Protein AF-A0A2V6AWA1-F1 (afdb_monomer)

Mean predicted aligned error: 10.47 Å

Nearest PDB structures (foldseek):
  5u2k-assembly1_A  TM=9.247E-01  e=4.389E-05  Staphylococcus aureus subsp. aureus COL
  6wye-assembly2_F-5  TM=9.397E-01  e=1.089E-04  Neisseria gonorrhoeae
  6wye-assembly1_E-4  TM=9.399E-01  e=1.474E-04  Neisseria gonorrhoeae
  6wye-assembly2_B-5  TM=9.244E-01  e=1.566E-04  Neisseria gonorrhoeae
  4hzd-assembly1_A  TM=8.723E-01  e=1.089E-04  Brucella abortus S19

pLDDT: mean 82.29, std 18.3, range [38.91, 98.12]

Structure (mmCIF, N/CA/C/O backbone):
data_AF-A0A2V6AWA1-F1
#
_entry.id   AF-A0A2V6AWA1-F1
#
loop_
_atom_site.group_PDB
_atom_site.id
_atom_site.type_symbol
_atom_site.label_atom_id
_atom_site.label_alt_id
_atom_site.label_comp_id
_atom_site.label_asym_id
_atom_site.label_entity_id
_atom_site.label_seq_id
_atom_site.pdbx_PDB_ins_code
_atom_site.Cartn_x
_atom_site.Cartn_y
_atom_site.Cartn_z
_atom_site.occupancy
_atom_site.B_iso_or_equiv
_atom_site.auth_seq_id
_atom_site.auth_comp_id
_atom_site.auth_asym_id
_atom_site.auth_atom_id
_atom_site.pdbx_PDB_model_num
ATOM 1 N N . MET A 1 1 ? 4.975 -11.452 4.260 1.00 38.91 1 MET A N 1
ATOM 2 C CA . MET A 1 1 ? 4.604 -11.937 5.601 1.00 38.91 1 MET A CA 1
ATOM 3 C C . MET A 1 1 ? 3.849 -10.815 6.294 1.00 38.91 1 MET A C 1
ATOM 5 O O . MET A 1 1 ? 4.472 -9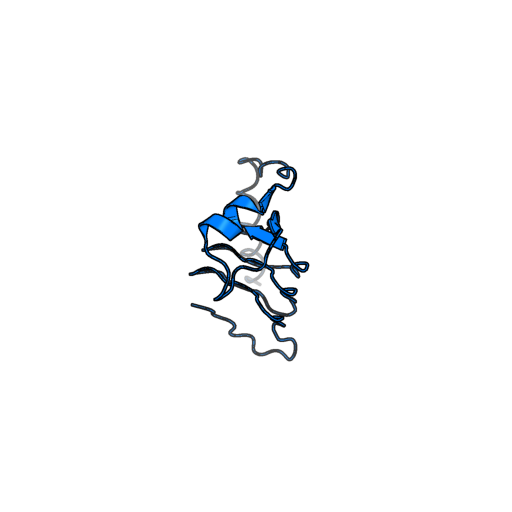.826 6.646 1.00 38.91 1 MET A O 1
ATOM 9 N N . LEU A 1 2 ? 2.524 -10.934 6.400 1.00 53.78 2 LEU A N 1
ATOM 10 C CA . LEU A 1 2 ? 1.673 -10.015 7.156 1.00 53.78 2 LEU A CA 1
ATOM 11 C C . LEU A 1 2 ? 1.660 -10.505 8.612 1.00 53.78 2 LEU A C 1
ATOM 13 O O . LEU A 1 2 ? 0.971 -11.474 8.915 1.00 53.78 2 LEU A O 1
ATOM 17 N N . ILE A 1 3 ? 2.449 -9.898 9.504 1.00 53.41 3 ILE A N 1
ATOM 18 C CA . ILE A 1 3 ? 2.279 -10.113 10.951 1.00 53.41 3 ILE A CA 1
ATOM 19 C C . ILE A 1 3 ? 1.311 -9.043 11.451 1.00 53.41 3 ILE A C 1
ATOM 21 O O . ILE A 1 3 ? 1.716 -7.994 11.937 1.00 53.41 3 ILE A O 1
ATOM 25 N N . ALA A 1 4 ? 0.019 -9.318 11.303 1.00 54.41 4 ALA A N 1
ATOM 26 C CA . ALA A 1 4 ? -1.042 -8.614 12.010 1.00 54.41 4 ALA A CA 1
ATOM 27 C C . ALA A 1 4 ? -1.422 -9.440 13.245 1.00 54.41 4 ALA A C 1
ATOM 29 O O . ALA A 1 4 ? -2.511 -10.001 13.321 1.00 54.41 4 ALA A O 1
ATOM 30 N N . HIS A 1 5 ? -0.509 -9.578 14.211 1.00 57.84 5 HIS A N 1
ATOM 31 C CA . HIS A 1 5 ? -0.903 -10.101 15.518 1.00 57.84 5 HIS A CA 1
ATOM 32 C C . HIS A 1 5 ? -1.407 -8.934 16.368 1.00 57.84 5 HIS A C 1
ATOM 34 O O . HIS A 1 5 ? -0.694 -8.388 17.204 1.00 57.84 5 HIS A O 1
ATOM 40 N N . PHE A 1 6 ? -2.649 -8.527 16.113 1.00 59.00 6 PHE A N 1
ATOM 41 C CA . PHE A 1 6 ? -3.371 -7.603 16.975 1.00 59.00 6 PHE A CA 1
ATOM 42 C C . PHE A 1 6 ? -4.398 -8.389 17.784 1.00 59.00 6 PHE A C 1
ATOM 44 O O . PHE A 1 6 ? -5.239 -9.084 17.225 1.00 59.00 6 PHE A O 1
ATOM 51 N N . ARG A 1 7 ? -4.298 -8.319 19.114 1.00 59.94 7 ARG A N 1
ATOM 52 C CA . ARG A 1 7 ? -5.247 -8.939 20.057 1.00 59.94 7 ARG A CA 1
ATOM 53 C C . ARG A 1 7 ? -6.268 -7.920 20.595 1.00 59.94 7 ARG A C 1
ATOM 55 O O . ARG A 1 7 ? -6.753 -8.088 21.708 1.00 59.94 7 ARG A O 1
ATOM 62 N N . GLY A 1 8 ? -6.557 -6.859 19.837 1.00 67.19 8 GLY A N 1
ATOM 63 C CA . GLY A 1 8 ? -7.582 -5.853 20.147 1.00 67.19 8 GLY A CA 1
ATOM 64 C C . GLY A 1 8 ? -8.748 -5.878 19.143 1.00 67.19 8 GLY A C 1
ATOM 65 O O . GLY A 1 8 ? -8.649 -6.561 18.125 1.00 67.19 8 GLY A O 1
ATOM 66 N N . PRO A 1 9 ? -9.854 -5.156 19.411 1.00 64.75 9 PRO A N 1
ATOM 67 C CA . PRO A 1 9 ? -11.060 -5.187 18.573 1.00 64.75 9 PRO A CA 1
ATOM 68 C C . PRO A 1 9 ? -10.890 -4.497 17.209 1.00 64.75 9 PRO A C 1
ATOM 70 O O . PRO A 1 9 ? -11.656 -4.753 16.285 1.00 64.75 9 PRO A O 1
ATOM 73 N N . GLU A 1 10 ? -9.897 -3.619 17.074 1.00 74.38 10 GLU A N 1
ATOM 74 C CA . GLU A 1 10 ? -9.695 -2.783 15.888 1.00 74.38 10 GLU A CA 1
ATOM 75 C C . GLU A 1 10 ? -8.769 -3.460 14.867 1.00 74.38 10 GLU A C 1
ATOM 77 O O . GLU A 1 10 ? -7.547 -3.469 15.000 1.00 74.38 10 GLU A O 1
ATOM 82 N N . GLY A 1 11 ? -9.368 -4.073 13.847 1.00 84.00 11 GLY A N 1
ATOM 83 C CA . GLY A 1 11 ? 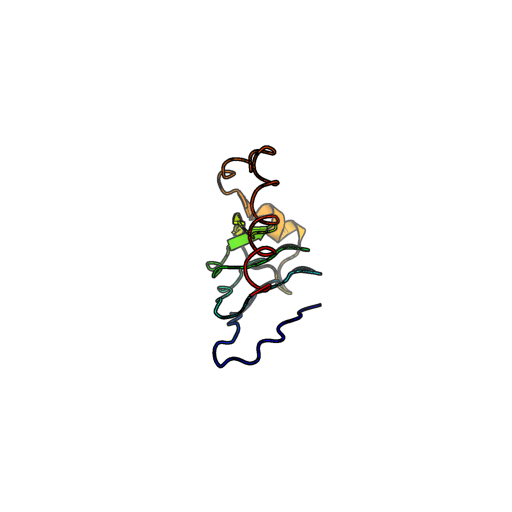-8.646 -4.759 12.778 1.00 84.00 11 GLY A CA 1
ATOM 84 C C . GLY A 1 11 ? -7.983 -3.825 11.759 1.00 84.00 11 GLY A C 1
ATOM 85 O O . GLY A 1 11 ? -7.779 -2.632 11.983 1.00 84.00 11 GLY A O 1
ATOM 86 N N . ILE A 1 12 ? -7.645 -4.405 10.610 1.00 89.38 12 ILE A N 1
ATOM 87 C CA . ILE A 1 12 ? -7.171 -3.692 9.422 1.00 89.38 12 ILE A CA 1
ATOM 88 C C . ILE A 1 12 ? -8.245 -3.860 8.352 1.00 89.38 12 ILE A C 1
ATOM 90 O O . ILE A 1 12 ? -8.672 -4.986 8.092 1.00 89.38 12 ILE A O 1
ATOM 94 N N . THR A 1 13 ? -8.647 -2.766 7.711 1.00 92.50 13 THR A N 1
ATOM 95 C CA . THR A 1 13 ? -9.558 -2.816 6.562 1.00 92.50 13 THR A CA 1
ATOM 96 C C . THR A 1 13 ? -8.739 -2.741 5.282 1.00 92.50 13 THR A C 1
ATOM 98 O O . THR A 1 13 ? -8.000 -1.781 5.071 1.00 92.50 13 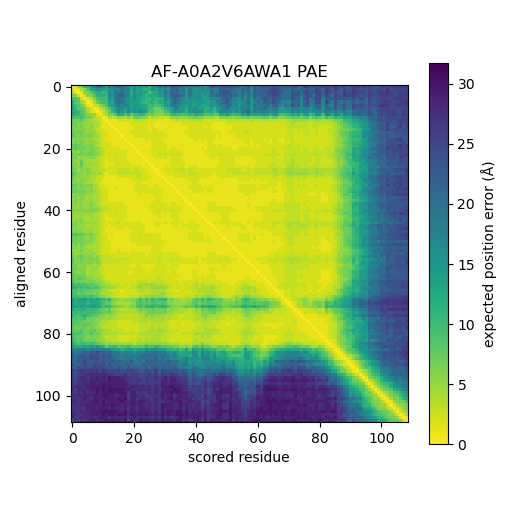THR A O 1
ATOM 101 N N . ILE A 1 14 ? -8.865 -3.748 4.421 1.00 94.69 14 ILE A N 1
ATOM 102 C CA . ILE A 1 14 ? -8.262 -3.764 3.086 1.00 94.69 14 ILE A CA 1
ATOM 103 C C . ILE A 1 14 ? -9.411 -3.766 2.082 1.00 94.69 14 ILE A C 1
ATOM 105 O O . ILE A 1 14 ? -10.207 -4.702 2.068 1.00 94.69 14 ILE A O 1
ATOM 109 N N . GLU A 1 15 ? -9.523 -2.701 1.293 1.00 96.06 15 GLU A N 1
ATOM 110 C CA . GLU A 1 15 ? -10.535 -2.591 0.241 1.00 96.06 15 GLU A CA 1
ATOM 111 C C . GLU A 1 15 ? -10.120 -3.359 -1.030 1.00 96.06 15 GLU A C 1
ATOM 113 O O . GLU A 1 15 ? -9.031 -3.929 -1.121 1.00 96.06 15 GLU A O 1
ATOM 118 N N . ASP A 1 16 ? -11.000 -3.376 -2.030 1.00 95.69 16 ASP A N 1
ATOM 119 C CA . ASP A 1 16 ? -10.776 -4.098 -3.284 1.00 95.69 16 ASP A CA 1
ATOM 120 C C . ASP A 1 16 ? -9.548 -3.590 -4.062 1.00 95.69 16 ASP A C 1
ATOM 122 O O . ASP A 1 16 ? -9.182 -2.411 -4.014 1.00 95.69 16 ASP A O 1
ATOM 126 N N . ASP A 1 17 ? -8.952 -4.481 -4.858 1.00 94.88 17 ASP A N 1
ATOM 127 C CA . ASP A 1 17 ? -7.845 -4.189 -5.782 1.00 94.88 17 ASP A CA 1
ATOM 128 C C . ASP A 1 17 ? -6.592 -3.584 -5.122 1.00 94.88 17 ASP A C 1
ATOM 130 O O . ASP A 1 17 ? -5.748 -2.981 -5.790 1.00 94.88 17 ASP A O 1
ATOM 134 N N . VAL A 1 18 ? -6.458 -3.728 -3.804 1.00 95.94 18 VAL A N 1
ATOM 135 C CA . VAL A 1 18 ? -5.270 -3.300 -3.071 1.00 95.94 18 VAL A CA 1
ATOM 136 C C . VAL A 1 18 ? -4.106 -4.239 -3.362 1.00 95.94 18 VAL A C 1
ATOM 138 O O . VAL A 1 18 ? -4.211 -5.460 -3.238 1.00 95.94 18 VAL A O 1
ATOM 141 N N . PHE A 1 19 ? -2.948 -3.654 -3.656 1.00 95.12 19 PHE A N 1
ATOM 142 C CA . PHE A 1 19 ? -1.696 -4.391 -3.740 1.00 95.12 19 PHE A CA 1
ATOM 143 C C . PHE A 1 19 ? -0.859 -4.180 -2.479 1.00 95.12 19 PHE A C 1
ATOM 145 O O . PHE A 1 19 ? -0.471 -3.054 -2.159 1.00 95.12 19 PHE A O 1
ATOM 152 N N . ILE A 1 20 ? -0.513 -5.277 -1.800 1.00 95.62 20 ILE A N 1
ATOM 153 C CA . ILE A 1 20 ? 0.416 -5.274 -0.666 1.00 95.62 20 ILE A CA 1
ATOM 154 C C . ILE A 1 20 ? 1.730 -5.933 -1.081 1.00 95.62 20 ILE A C 1
ATOM 156 O O . ILE A 1 20 ? 1.802 -7.137 -1.326 1.00 95.62 20 ILE A O 1
ATOM 160 N N . GLY A 1 21 ? 2.786 -5.128 -1.140 1.00 94.06 21 GLY A N 1
ATOM 161 C CA . GLY A 1 21 ? 4.122 -5.574 -1.494 1.00 94.06 21 GLY A CA 1
ATOM 162 C C . GLY A 1 21 ? 4.733 -6.527 -0.459 1.00 94.06 21 GLY A C 1
ATOM 163 O O . GLY A 1 21 ? 4.391 -6.500 0.729 1.00 94.06 21 GLY A O 1
ATOM 164 N N . PRO A 1 22 ? 5.688 -7.370 -0.883 1.00 93.25 22 PRO A N 1
ATOM 165 C CA . PRO A 1 22 ? 6.344 -8.317 0.006 1.00 93.25 22 PRO A CA 1
ATOM 166 C C . PRO A 1 22 ? 7.064 -7.600 1.155 1.00 93.25 22 PRO A C 1
ATOM 168 O O . PRO A 1 22 ? 7.745 -6.594 0.969 1.00 93.25 22 PRO A O 1
ATOM 171 N N . GLY A 1 23 ? 6.907 -8.133 2.367 1.00 92.06 23 GLY A N 1
ATOM 172 C CA . GLY A 1 23 ? 7.553 -7.596 3.568 1.00 92.06 23 GLY A CA 1
ATOM 173 C C . GLY A 1 23 ? 6.956 -6.290 4.099 1.00 92.06 23 GLY A C 1
ATOM 174 O O . GLY A 1 23 ? 7.538 -5.713 5.010 1.00 92.06 23 GLY A O 1
ATOM 175 N N . ALA A 1 24 ? 5.825 -5.818 3.564 1.00 95.25 24 ALA A N 1
ATOM 176 C CA . ALA A 1 24 ? 5.097 -4.712 4.173 1.00 95.25 24 ALA A CA 1
ATOM 177 C C . ALA A 1 24 ? 4.520 -5.105 5.548 1.00 95.25 24 ALA A C 1
ATOM 179 O O . ALA A 1 24 ? 4.048 -6.228 5.744 1.00 95.25 24 ALA A O 1
ATOM 180 N N . ILE A 1 25 ? 4.544 -4.157 6.483 1.00 93.25 25 ILE A N 1
ATOM 181 C CA . ILE A 1 25 ? 3.972 -4.244 7.829 1.00 93.25 25 ILE A CA 1
ATOM 182 C C . ILE A 1 25 ? 2.847 -3.212 7.907 1.00 93.25 25 ILE A C 1
ATOM 184 O O . ILE A 1 25 ? 3.058 -2.043 7.591 1.00 93.25 25 ILE A O 1
ATOM 188 N N . ILE A 1 26 ? 1.654 -3.630 8.327 1.00 93.00 26 ILE A N 1
ATOM 189 C CA . ILE A 1 26 ? 0.479 -2.759 8.441 1.00 93.00 26 ILE A CA 1
ATOM 190 C C . ILE A 1 26 ? 0.029 -2.768 9.900 1.00 93.00 26 ILE A C 1
ATOM 192 O O . ILE A 1 26 ? -0.220 -3.839 10.455 1.00 93.00 26 ILE A O 1
ATOM 196 N N . LEU A 1 27 ? -0.010 -1.590 10.527 1.00 91.38 27 LEU A N 1
ATOM 197 C CA . LEU A 1 27 ? -0.425 -1.443 11.921 1.00 91.38 27 LEU A CA 1
ATOM 198 C C . LEU A 1 27 ? -1.959 -1.531 12.052 1.00 91.38 27 LEU A C 1
ATOM 200 O O . LEU A 1 27 ? -2.667 -1.309 11.074 1.00 91.38 27 LEU A O 1
ATOM 204 N N . PRO A 1 28 ? -2.482 -1.856 13.247 1.00 88.81 28 PRO A N 1
ATOM 205 C CA . PRO A 1 28 ? -3.922 -1.906 13.518 1.00 88.81 28 PRO A CA 1
ATOM 206 C C . PRO A 1 28 ? -4.628 -0.558 13.311 1.00 88.81 28 PRO A C 1
ATOM 208 O O . PRO A 1 28 ? -3.982 0.489 13.358 1.00 88.81 28 PRO A O 1
ATOM 211 N N . ASN A 1 29 ? -5.956 -0.595 13.157 1.00 89.12 29 ASN A N 1
ATOM 212 C CA . ASN A 1 29 ? -6.822 0.579 12.981 1.00 89.12 29 ASN A CA 1
ATOM 213 C C . ASN A 1 29 ? -6.439 1.461 11.777 1.00 89.12 29 ASN A C 1
ATOM 215 O O . ASN A 1 29 ? -6.444 2.692 11.829 1.00 89.12 29 ASN A O 1
ATOM 219 N N . VAL A 1 30 ? -6.078 0.818 10.667 1.00 92.38 30 VAL A N 1
ATOM 220 C CA . VAL A 1 30 ? -5.850 1.505 9.394 1.00 92.38 30 VAL A CA 1
ATOM 221 C C . VAL A 1 30 ? -6.722 0.910 8.301 1.00 92.38 30 VAL A C 1
ATOM 223 O O . VAL A 1 30 ? -6.955 -0.301 8.245 1.00 92.38 30 VAL A O 1
ATOM 226 N N . THR A 1 31 ? -7.156 1.784 7.400 1.00 95.06 31 THR A N 1
ATOM 227 C CA . THR A 1 31 ? -7.828 1.407 6.159 1.00 95.06 31 THR A CA 1
ATOM 228 C C . THR A 1 31 ? -6.867 1.586 4.996 1.00 95.06 31 THR A C 1
ATOM 230 O O . THR A 1 31 ? -6.262 2.649 4.842 1.00 95.06 31 THR A O 1
ATOM 233 N N . ILE A 1 32 ? -6.739 0.557 4.166 1.00 97.12 32 ILE A N 1
ATOM 234 C CA . ILE A 1 32 ? -6.058 0.619 2.877 1.00 97.12 32 ILE A CA 1
ATOM 235 C C . ILE A 1 32 ? -7.134 0.744 1.800 1.00 97.12 32 ILE A C 1
ATOM 237 O O . ILE A 1 32 ? -7.843 -0.222 1.519 1.00 97.12 32 ILE A O 1
ATOM 241 N N . GLY A 1 33 ? -7.288 1.953 1.258 1.00 97.94 33 GLY A N 1
ATOM 242 C CA . GLY A 1 33 ? -8.346 2.280 0.304 1.00 97.94 33 GLY A CA 1
ATOM 243 C C . GLY A 1 33 ? -8.198 1.571 -1.044 1.00 97.94 33 GLY A C 1
ATOM 244 O O . GLY A 1 33 ? -7.100 1.176 -1.438 1.00 97.94 33 GLY A O 1
ATOM 245 N N . ARG A 1 34 ? -9.304 1.457 -1.782 1.00 97.62 34 ARG A N 1
ATOM 246 C CA . ARG A 1 34 ? -9.412 0.724 -3.049 1.00 97.62 34 ARG A CA 1
ATOM 247 C C . ARG A 1 34 ? -8.291 1.081 -4.016 1.00 97.62 34 ARG A C 1
ATOM 249 O O . ARG A 1 34 ? -8.030 2.261 -4.270 1.00 97.62 34 ARG A O 1
ATOM 256 N N . GLY A 1 35 ? -7.655 0.068 -4.597 1.00 96.56 35 GLY A N 1
ATOM 257 C CA . GLY A 1 35 ? -6.610 0.267 -5.603 1.00 96.56 35 GLY A CA 1
ATOM 258 C C . GLY A 1 35 ? -5.313 0.888 -5.074 1.00 96.56 35 GLY A C 1
ATOM 259 O O . GLY A 1 35 ? -4.452 1.275 -5.871 1.00 96.56 35 GLY A O 1
ATOM 260 N N . ALA A 1 36 ? -5.169 1.047 -3.754 1.00 97.94 36 ALA A N 1
ATOM 261 C CA . ALA A 1 36 ? -3.931 1.520 -3.156 1.00 97.94 36 ALA A CA 1
ATOM 262 C C . ALA A 1 36 ? -2.814 0.480 -3.295 1.00 97.94 36 ALA A C 1
ATOM 264 O O . ALA A 1 36 ? -3.042 -0.730 -3.355 1.00 97.94 36 ALA A O 1
ATOM 265 N N . VAL A 1 37 ? -1.581 0.974 -3.328 1.00 97.38 37 VAL A N 1
ATOM 266 C CA . VAL A 1 37 ? -0.380 0.165 -3.517 1.00 97.38 37 VAL A CA 1
ATOM 267 C C . VAL A 1 37 ? 0.578 0.445 -2.372 1.00 97.38 37 VAL A C 1
ATOM 269 O O . VAL A 1 37 ? 1.157 1.524 -2.266 1.00 97.38 37 VAL A O 1
ATOM 272 N N . VAL A 1 38 ? 0.768 -0.549 -1.515 1.00 97.31 38 VAL A N 1
ATOM 273 C CA . VAL A 1 38 ? 1.779 -0.524 -0.458 1.00 97.31 38 VAL A CA 1
ATOM 274 C C . VAL A 1 38 ? 3.034 -1.184 -1.014 1.00 97.31 38 VAL A C 1
ATOM 276 O O . VAL A 1 38 ? 3.021 -2.377 -1.310 1.00 97.31 38 VAL A O 1
ATOM 279 N N . THR A 1 39 ? 4.125 -0.439 -1.197 1.00 96.31 39 THR A N 1
ATOM 280 C CA . THR A 1 39 ? 5.351 -1.019 -1.767 1.00 96.31 39 THR A CA 1
ATOM 281 C C . THR A 1 39 ? 6.022 -1.988 -0.793 1.00 96.31 39 THR A C 1
ATOM 283 O O . THR A 1 39 ? 5.775 -1.956 0.417 1.00 96.31 39 THR A O 1
ATOM 286 N N . ALA A 1 40 ? 6.920 -2.825 -1.314 1.00 95.88 40 ALA A N 1
ATOM 287 C CA . ALA A 1 40 ? 7.703 -3.764 -0.516 1.00 95.88 40 ALA A CA 1
ATOM 288 C C . ALA A 1 40 ? 8.423 -3.077 0.661 1.00 95.88 40 ALA A C 1
ATOM 290 O O . ALA A 1 40 ? 8.919 -1.957 0.524 1.00 95.88 40 ALA A O 1
ATOM 291 N N . GLY A 1 41 ? 8.464 -3.753 1.813 1.00 94.75 41 GLY A N 1
ATOM 292 C CA . GLY A 1 41 ? 9.154 -3.282 3.023 1.00 94.75 41 GLY A CA 1
ATOM 293 C C . GLY A 1 41 ? 8.556 -2.047 3.714 1.00 94.75 41 GLY A C 1
ATOM 294 O O . GLY A 1 41 ? 9.179 -1.509 4.627 1.00 94.75 41 GLY A O 1
ATOM 295 N N . SER A 1 42 ? 7.382 -1.567 3.296 1.00 96.50 42 SER A N 1
ATOM 296 C CA . SER A 1 42 ? 6.753 -0.387 3.907 1.00 96.50 42 SER A CA 1
ATOM 297 C C . SER A 1 42 ? 6.173 -0.681 5.291 1.00 96.50 42 SER A C 1
ATOM 299 O O . SER A 1 42 ? 5.653 -1.770 5.518 1.00 96.50 42 SER A O 1
ATOM 301 N N . VAL A 1 43 ? 6.184 0.309 6.188 1.00 95.62 43 VAL A N 1
ATOM 302 C CA . VAL A 1 43 ? 5.518 0.248 7.501 1.00 95.62 43 VAL A CA 1
ATOM 303 C C . VAL A 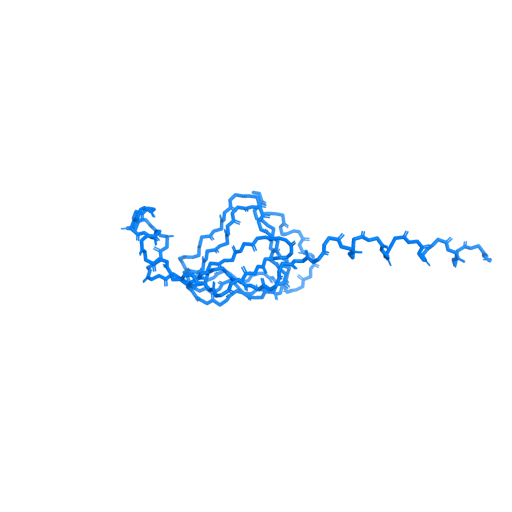1 43 ? 4.374 1.256 7.533 1.00 95.62 43 VAL A C 1
ATOM 305 O O . VAL A 1 43 ? 4.592 2.465 7.625 1.00 95.62 43 VAL A O 1
ATOM 308 N N . VAL A 1 44 ? 3.144 0.761 7.424 1.00 95.12 44 VAL A N 1
ATOM 309 C CA . VAL A 1 44 ? 1.928 1.574 7.340 1.00 95.12 44 VAL A CA 1
ATOM 310 C C . VAL A 1 44 ? 1.390 1.835 8.741 1.00 95.12 44 VAL A C 1
ATOM 312 O O . VAL A 1 44 ? 0.826 0.945 9.368 1.00 95.12 44 VAL A O 1
ATOM 315 N N . SER A 1 45 ? 1.568 3.067 9.217 1.00 93.69 45 SER A N 1
ATOM 316 C CA . SER A 1 45 ? 1.112 3.540 10.532 1.00 93.69 45 SER A CA 1
ATOM 317 C C . SER A 1 45 ? -0.133 4.436 10.473 1.00 93.69 45 SER A C 1
ATOM 319 O O . SER A 1 45 ? -0.531 5.004 11.485 1.00 93.69 45 SER A O 1
ATOM 321 N N . SER A 1 46 ? -0.695 4.668 9.285 1.00 95.25 46 SER A N 1
ATOM 322 C CA . SER A 1 46 ? -1.858 5.537 9.064 1.00 95.25 46 SER A CA 1
ATOM 323 C C . SER A 1 46 ? -2.610 5.083 7.816 1.00 95.25 46 SER A C 1
ATOM 325 O O . SER A 1 46 ? -1.989 4.533 6.904 1.00 95.25 46 SER A O 1
ATOM 327 N N . SER A 1 47 ? -3.924 5.321 7.770 1.00 96.75 47 SER A N 1
ATOM 328 C CA . SER A 1 47 ? -4.766 4.937 6.632 1.00 96.75 47 SER A CA 1
ATOM 329 C C . SER A 1 47 ? -4.241 5.491 5.308 1.00 96.75 47 SER A C 1
ATOM 331 O O . SER A 1 47 ? -3.762 6.625 5.223 1.00 96.75 47 SER A O 1
ATOM 333 N N . VAL A 1 48 ? -4.348 4.672 4.268 1.00 97.75 48 VAL A N 1
ATOM 334 C CA . VAL A 1 48 ? -3.902 4.979 2.911 1.00 97.75 48 VAL A CA 1
ATOM 335 C C . VAL A 1 48 ? -5.128 5.279 2.064 1.00 97.75 48 VAL A C 1
ATOM 337 O O . VAL A 1 48 ? -6.054 4.473 1.998 1.00 97.75 48 VAL A O 1
ATOM 340 N N . GLY A 1 49 ? -5.135 6.441 1.411 1.00 97.94 49 GLY A N 1
ATOM 341 C CA . GLY A 1 49 ? -6.224 6.825 0.518 1.00 97.94 49 GLY A CA 1
ATOM 342 C C . GLY A 1 49 ? -6.332 5.906 -0.709 1.00 97.94 49 GLY A C 1
ATOM 343 O O . GLY A 1 49 ? -5.342 5.284 -1.104 1.00 97.94 49 GLY A O 1
ATOM 344 N N . PRO A 1 50 ? -7.509 5.837 -1.350 1.00 98.12 50 PRO A N 1
ATOM 345 C CA . PRO A 1 50 ? -7.692 5.048 -2.563 1.00 98.12 50 PRO A CA 1
ATOM 346 C C . PRO A 1 50 ? -6.729 5.491 -3.669 1.00 98.12 50 PRO A C 1
ATOM 348 O O . PRO A 1 50 ? -6.323 6.656 -3.734 1.00 98.12 50 PRO A O 1
ATOM 351 N N . MET A 1 51 ? -6.342 4.551 -4.534 1.00 97.69 51 MET A N 1
ATOM 352 C CA . MET A 1 51 ? -5.440 4.782 -5.672 1.00 97.69 51 MET A CA 1
ATOM 353 C C . MET A 1 51 ? -4.108 5.447 -5.283 1.00 97.69 51 MET A C 1
ATOM 355 O O . MET A 1 51 ? -3.500 6.144 -6.093 1.00 97.69 51 MET A O 1
ATOM 359 N N . THR A 1 52 ? -3.645 5.279 -4.044 1.00 98.06 52 THR A N 1
ATOM 360 C CA . THR A 1 52 ? -2.411 5.905 -3.555 1.00 98.06 52 THR A CA 1
ATOM 361 C C . THR A 1 52 ? -1.290 4.881 -3.464 1.00 98.06 52 THR A C 1
ATOM 363 O O . THR A 1 52 ? -1.475 3.799 -2.912 1.00 98.06 52 THR A O 1
ATOM 366 N N . VAL A 1 53 ? -0.107 5.238 -3.965 1.00 97.81 53 VAL A N 1
ATOM 367 C CA . VAL A 1 53 ? 1.123 4.469 -3.768 1.00 97.81 53 VAL A CA 1
ATOM 368 C C . VAL A 1 53 ? 1.847 5.010 -2.545 1.00 97.81 53 VAL A C 1
ATOM 370 O O . VAL A 1 53 ? 2.176 6.199 -2.501 1.00 97.81 53 VAL A O 1
ATOM 373 N N . VAL A 1 54 ? 2.127 4.148 -1.571 1.00 97.75 54 VAL A N 1
ATOM 374 C CA . VAL A 1 54 ? 2.896 4.497 -0.372 1.00 97.75 54 VAL A CA 1
ATOM 375 C C . VAL A 1 54 ? 4.171 3.676 -0.266 1.00 97.75 54 VAL A C 1
ATOM 377 O O . VAL A 1 54 ? 4.182 2.494 -0.606 1.00 97.75 54 VAL A O 1
ATOM 380 N N . GLN A 1 55 ? 5.229 4.304 0.246 1.00 97.00 55 GLN A N 1
ATOM 381 C CA . GLN A 1 55 ? 6.529 3.670 0.445 1.00 97.00 55 GLN A CA 1
ATOM 382 C C . GLN A 1 55 ? 7.198 4.142 1.740 1.00 97.00 55 GLN A C 1
ATOM 384 O O . GLN A 1 55 ? 7.030 5.292 2.151 1.00 97.00 55 GLN A O 1
ATOM 389 N N . GLY A 1 56 ? 8.004 3.264 2.343 1.00 95.38 56 GLY A N 1
ATOM 390 C CA . GLY A 1 56 ? 8.962 3.600 3.399 1.00 95.38 56 GLY A CA 1
ATOM 391 C C . GLY A 1 56 ? 8.526 3.205 4.810 1.00 95.38 56 GLY A C 1
ATOM 392 O O . GLY A 1 56 ? 7.470 2.608 5.016 1.00 95.38 56 GLY A O 1
ATOM 393 N N . ASN A 1 57 ? 9.367 3.541 5.787 1.00 95.94 57 ASN A N 1
ATOM 394 C CA . ASN A 1 57 ? 9.093 3.415 7.215 1.00 95.94 57 ASN A CA 1
ATOM 395 C C . ASN A 1 57 ? 9.425 4.758 7.897 1.00 95.94 57 ASN A C 1
ATOM 397 O O . ASN A 1 57 ? 10.606 5.070 8.052 1.00 95.94 57 ASN A O 1
ATOM 401 N N . PRO A 1 58 ? 8.421 5.567 8.267 1.00 95.44 58 PRO A N 1
ATOM 402 C CA . PRO A 1 58 ? 6.989 5.313 8.095 1.00 95.44 58 PRO A CA 1
ATOM 403 C C . PRO A 1 58 ? 6.545 5.461 6.627 1.00 95.44 58 PRO A C 1
ATOM 405 O O . PRO A 1 58 ? 7.131 6.239 5.873 1.00 95.44 58 PRO A O 1
ATOM 408 N N . ALA A 1 59 ? 5.501 4.738 6.216 1.00 96.38 59 ALA A N 1
ATOM 409 C CA . ALA A 1 59 ? 4.988 4.794 4.849 1.00 96.38 59 ALA A CA 1
ATOM 410 C C . ALA A 1 59 ? 4.433 6.192 4.523 1.00 96.38 59 ALA A C 1
ATOM 412 O O . ALA A 1 59 ? 3.689 6.787 5.313 1.00 96.38 59 ALA A O 1
ATOM 413 N N . ARG A 1 60 ? 4.806 6.736 3.360 1.00 96.31 60 ARG A N 1
ATOM 414 C CA . ARG A 1 60 ? 4.367 8.052 2.872 1.00 96.31 60 ARG A CA 1
ATOM 415 C C . ARG A 1 60 ? 3.867 7.967 1.429 1.00 96.31 60 ARG A C 1
ATOM 417 O O . ARG A 1 60 ? 4.429 7.182 0.666 1.00 96.31 60 ARG A O 1
ATOM 424 N N . PRO A 1 61 ? 2.849 8.758 1.039 1.00 96.62 61 PRO A N 1
ATOM 425 C CA . PRO A 1 61 ? 2.395 8.830 -0.347 1.00 96.62 61 PRO A CA 1
ATOM 426 C C . PRO A 1 61 ? 3.509 9.307 -1.282 1.00 96.62 61 PRO A C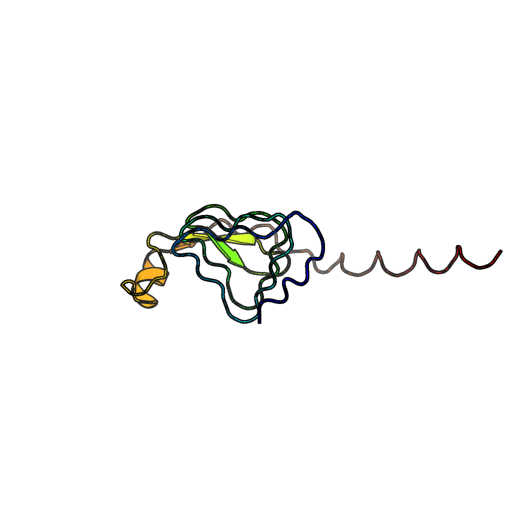 1
AT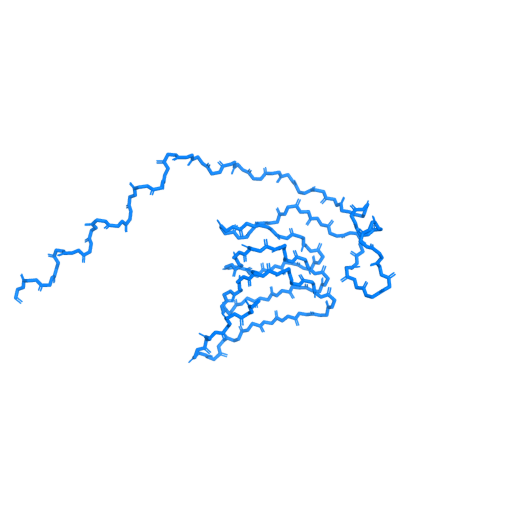OM 428 O O . PRO A 1 61 ? 4.037 10.405 -1.099 1.00 96.62 61 PRO A O 1
ATOM 431 N N . ILE A 1 62 ? 3.833 8.508 -2.298 1.00 96.44 62 ILE A N 1
ATOM 432 C CA . ILE A 1 62 ? 4.860 8.819 -3.310 1.00 96.44 62 ILE A CA 1
ATOM 433 C C . ILE A 1 62 ? 4.282 9.014 -4.714 1.00 96.44 62 ILE A C 1
ATOM 435 O O . ILE A 1 62 ? 4.924 9.617 -5.571 1.00 96.44 62 ILE A O 1
ATOM 439 N N . ALA A 1 63 ? 3.082 8.494 -4.972 1.00 96.62 63 ALA A N 1
ATOM 440 C CA . ALA A 1 63 ? 2.397 8.640 -6.247 1.00 96.62 63 ALA A CA 1
ATOM 441 C C . ALA A 1 63 ? 0.898 8.353 -6.110 1.00 96.62 63 ALA A C 1
ATOM 443 O O . ALA A 1 63 ? 0.447 7.743 -5.141 1.00 96.62 63 ALA A O 1
ATOM 444 N N . THR A 1 64 ? 0.137 8.750 -7.122 1.00 96.88 64 THR A N 1
ATOM 445 C CA . THR A 1 64 ? -1.244 8.321 -7.343 1.00 96.88 64 THR A CA 1
ATOM 446 C C . THR A 1 64 ? -1.294 7.385 -8.547 1.00 96.88 64 THR A C 1
ATOM 448 O O . THR A 1 64 ? -0.675 7.655 -9.579 1.00 96.88 64 THR A O 1
ATOM 451 N N . CYS A 1 65 ? -2.045 6.299 -8.425 1.00 93.69 65 CYS A N 1
ATOM 452 C CA . CYS A 1 65 ? -2.319 5.331 -9.474 1.00 93.69 65 CYS A CA 1
ATOM 453 C C . CYS A 1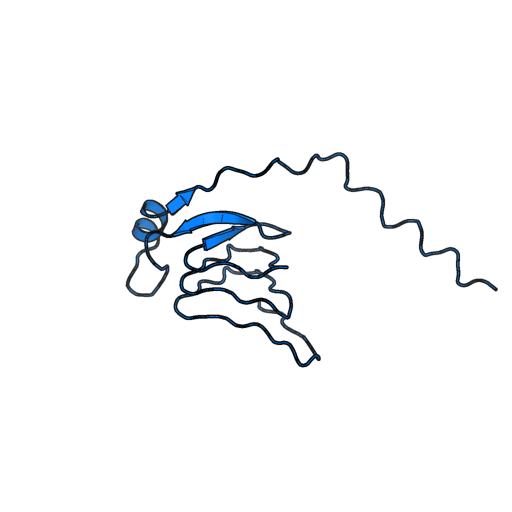 65 ? -3.282 5.928 -10.516 1.00 93.69 65 CYS A C 1
ATOM 455 O O . CYS A 1 65 ? -4.277 6.566 -10.165 1.00 93.69 65 CYS A O 1
ATOM 457 N N . GLY A 1 66 ? -3.016 5.714 -11.806 1.00 92.38 66 GLY A N 1
ATOM 458 C CA . GLY A 1 66 ? -3.995 5.975 -12.867 1.00 92.38 66 GLY A CA 1
ATOM 459 C C . GLY A 1 66 ? -4.883 4.763 -13.159 1.00 92.38 66 GLY A C 1
ATOM 460 O O . GLY A 1 66 ? -6.018 4.929 -13.591 1.00 92.38 66 GLY A O 1
ATOM 461 N N . VAL A 1 67 ? -4.381 3.559 -12.878 1.00 94.19 67 VAL A N 1
ATOM 462 C CA . VAL A 1 67 ? -5.092 2.277 -12.977 1.00 94.19 67 VAL A CA 1
ATOM 463 C C . VAL A 1 67 ? -4.749 1.404 -11.768 1.00 94.19 67 VAL A C 1
ATOM 465 O O . VAL A 1 67 ? -3.707 1.607 -11.143 1.00 94.19 67 VAL A O 1
ATOM 468 N N . THR A 1 68 ? -5.609 0.448 -11.420 1.00 94.62 68 THR A N 1
ATOM 469 C CA . THR A 1 68 ? -5.338 -0.497 -10.327 1.00 94.62 68 THR A CA 1
ATOM 470 C C . THR A 1 68 ? -4.298 -1.532 -10.748 1.00 94.62 68 THR A C 1
ATOM 472 O O . THR A 1 68 ? -4.236 -1.940 -11.913 1.00 94.62 68 THR A O 1
ATOM 475 N N . LEU A 1 69 ? -3.473 -1.968 -9.796 1.00 91.19 69 LEU A N 1
ATOM 476 C CA . LEU A 1 69 ? -2.534 -3.065 -10.000 1.00 91.19 69 LEU A CA 1
ATOM 477 C C . LEU A 1 69 ? -3.259 -4.390 -9.711 1.00 91.19 69 LEU A C 1
ATOM 479 O O . LEU A 1 69 ? -3.273 -4.854 -8.577 1.00 91.19 69 LEU A O 1
ATOM 483 N N . GLY A 1 70 ? -3.893 -4.964 -10.735 1.00 83.19 70 GLY A N 1
ATOM 484 C CA . GLY A 1 70 ? -4.669 -6.208 -10.644 1.00 83.19 70 GLY A CA 1
ATOM 485 C C . GLY A 1 70 ? -4.451 -7.133 -11.844 1.00 83.19 70 GLY A C 1
ATOM 486 O O . GLY A 1 70 ? -3.648 -6.832 -12.723 1.00 83.19 70 GLY A O 1
ATOM 487 N N . GLU A 1 71 ? -5.189 -8.246 -11.913 1.00 80.12 71 GLU A N 1
ATOM 488 C CA . GLU A 1 71 ? -4.990 -9.318 -12.913 1.00 80.12 71 GLU A CA 1
ATOM 489 C C . GLU A 1 71 ? -4.979 -8.834 -14.371 1.00 80.12 71 GLU A C 1
ATOM 491 O O . GLU A 1 71 ? -4.226 -9.341 -15.200 1.00 80.12 71 GLU A O 1
ATOM 496 N N . LYS A 1 72 ? -5.809 -7.837 -14.695 1.00 86.00 72 LYS A N 1
ATOM 497 C CA . LYS A 1 72 ? -5.959 -7.309 -16.061 1.00 86.00 72 LYS A CA 1
ATOM 498 C C . LYS A 1 72 ? -4.964 -6.194 -16.395 1.00 86.00 72 LYS A C 1
ATOM 500 O O . LYS A 1 72 ? -4.908 -5.750 -17.541 1.00 86.00 72 LYS A O 1
ATOM 505 N N . THR A 1 73 ? -4.179 -5.738 -15.422 1.00 90.06 73 THR A N 1
ATOM 506 C CA . THR A 1 73 ? -3.256 -4.614 -15.583 1.00 90.06 73 THR A CA 1
ATOM 507 C C . THR A 1 73 ? -1.820 -5.109 -15.516 1.00 90.06 73 THR A C 1
ATOM 509 O O . THR A 1 73 ? -1.341 -5.544 -14.473 1.00 90.06 73 THR A O 1
ATOM 512 N N . SER A 1 74 ? -1.083 -4.993 -16.623 1.00 92.50 74 SER A N 1
ATOM 513 C CA . SER A 1 74 ? 0.347 -5.303 -16.604 1.00 92.50 74 SER A CA 1
ATOM 514 C C . SER A 1 74 ? 1.120 -4.292 -15.752 1.00 92.50 74 SER A C 1
ATOM 516 O O . SER A 1 74 ? 0.802 -3.101 -15.738 1.00 92.50 74 SER A O 1
ATOM 518 N N . MET A 1 75 ? 2.194 -4.744 -15.097 1.00 89.44 75 MET A N 1
ATOM 519 C CA . MET A 1 75 ? 3.061 -3.874 -14.292 1.00 89.44 75 MET A CA 1
ATOM 520 C C . MET A 1 75 ? 3.560 -2.659 -15.089 1.00 89.44 75 MET A C 1
ATOM 522 O O . MET A 1 75 ? 3.555 -1.540 -14.595 1.00 89.44 75 MET A O 1
ATOM 526 N N . VAL A 1 76 ? 3.935 -2.852 -16.357 1.00 92.69 76 VAL A N 1
ATOM 527 C CA . VAL A 1 76 ? 4.383 -1.756 -17.231 1.00 92.69 76 VAL A CA 1
ATOM 528 C C . VAL A 1 76 ? 3.265 -0.740 -17.479 1.00 92.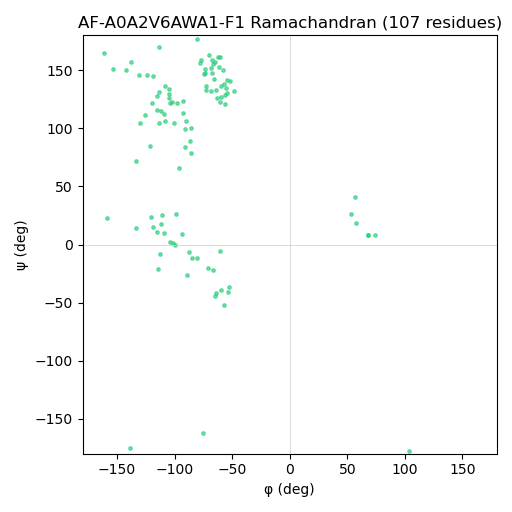69 76 VAL A C 1
ATOM 530 O O . VAL A 1 76 ? 3.518 0.464 -17.461 1.00 92.69 76 VAL A O 1
ATOM 533 N N . HIS A 1 77 ? 2.032 -1.201 -17.699 1.00 93.50 77 HIS A N 1
ATOM 534 C CA . HIS A 1 77 ? 0.883 -0.314 -17.869 1.00 93.50 77 HIS A CA 1
ATOM 535 C C . HIS A 1 77 ? 0.590 0.462 -16.579 1.00 93.50 77 HIS A C 1
ATOM 537 O O . HIS A 1 77 ? 0.430 1.68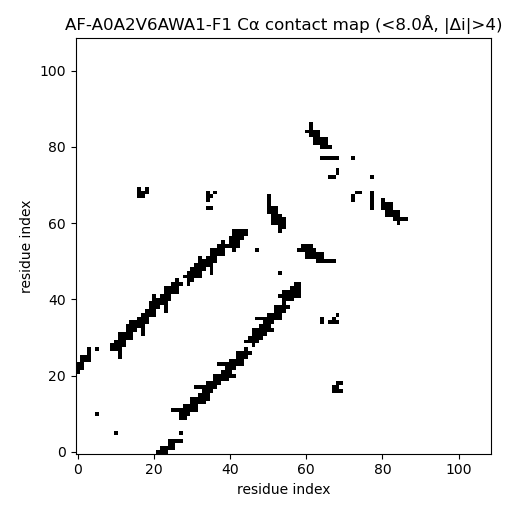2 -16.620 1.00 93.50 77 HIS A O 1
ATOM 543 N N . PHE A 1 78 ? 0.623 -0.221 -15.436 1.00 94.38 78 PHE A N 1
ATOM 544 C CA . PHE A 1 78 ? 0.480 0.402 -14.127 1.00 94.38 78 PHE A CA 1
ATOM 545 C C . PHE A 1 78 ? 1.534 1.492 -13.892 1.00 94.38 78 PHE A C 1
ATOM 547 O O . PHE A 1 78 ? 1.173 2.634 -13.607 1.00 94.38 78 PHE A O 1
ATOM 554 N N . LEU A 1 79 ? 2.819 1.179 -14.087 1.00 92.75 79 LEU A N 1
ATOM 555 C CA . LEU A 1 79 ? 3.926 2.116 -13.875 1.00 92.75 79 LEU A CA 1
ATOM 556 C C . LEU A 1 79 ? 3.808 3.366 -14.756 1.00 92.75 79 LEU A C 1
ATOM 558 O O . LEU A 1 79 ? 4.054 4.471 -14.283 1.00 92.75 79 LEU A O 1
ATOM 562 N N . ARG A 1 80 ? 3.370 3.219 -16.013 1.00 95.00 80 ARG A N 1
ATOM 563 C CA . ARG A 1 80 ? 3.123 4.355 -16.922 1.00 95.00 80 ARG A CA 1
ATOM 564 C C . ARG A 1 80 ? 1.964 5.250 -16.479 1.00 95.00 80 ARG A C 1
ATOM 566 O O . ARG A 1 80 ? 1.903 6.401 -16.893 1.00 95.00 80 ARG A O 1
ATOM 573 N N . SER A 1 81 ? 1.047 4.731 -15.665 1.00 93.88 81 SER A N 1
ATOM 574 C CA . SER A 1 81 ? -0.108 5.477 -15.155 1.00 93.88 81 SER A CA 1
ATOM 575 C C . SER A 1 81 ? 0.196 6.298 -13.897 1.00 93.88 81 SER A C 1
ATOM 577 O O . SER A 1 81 ? -0.644 7.098 -13.474 1.00 93.88 81 SER A O 1
ATOM 579 N N . LEU A 1 82 ? 1.360 6.080 -13.272 1.00 95.19 82 LEU A N 1
ATOM 580 C CA . LEU A 1 82 ? 1.708 6.706 -12.003 1.00 95.19 82 LEU A CA 1
ATOM 581 C C . LEU A 1 82 ? 1.915 8.210 -12.162 1.00 95.19 82 LEU A C 1
ATOM 583 O O . LEU A 1 82 ? 2.657 8.675 -13.025 1.00 95.19 82 LEU A O 1
ATOM 587 N N . ARG A 1 83 ? 1.298 8.970 -11.259 1.00 96.00 83 ARG A N 1
ATOM 588 C CA . ARG A 1 83 ? 1.521 10.407 -11.098 1.00 96.00 83 ARG A CA 1
ATOM 589 C C . ARG A 1 83 ? 2.291 10.641 -9.800 1.00 96.00 83 ARG A C 1
ATOM 591 O O . ARG A 1 83 ? 1.690 10.473 -8.740 1.00 96.00 83 ARG A O 1
ATOM 598 N N . PRO A 1 84 ? 3.590 10.984 -9.849 1.00 93.19 84 PRO A N 1
ATOM 599 C CA . PRO A 1 84 ? 4.386 11.214 -8.647 1.00 93.19 84 PRO A CA 1
ATOM 600 C C . PRO A 1 84 ? 3.788 12.308 -7.757 1.00 93.19 84 PRO A C 1
ATOM 602 O O . PRO A 1 84 ? 3.348 13.349 -8.249 1.00 93.19 84 PRO A O 1
ATOM 605 N N . SER A 1 85 ? 3.796 12.087 -6.443 1.00 83.94 85 SER A N 1
ATOM 606 C CA . SER A 1 85 ? 3.554 13.152 -5.473 1.00 83.94 85 SER A CA 1
ATOM 607 C C . SER A 1 85 ? 4.823 13.999 -5.335 1.00 83.94 85 SER A C 1
ATOM 609 O O . SER A 1 85 ? 5.935 13.547 -5.621 1.00 83.94 85 SER A O 1
ATOM 611 N N . LYS A 1 86 ? 4.681 15.258 -4.904 1.00 76.88 86 LYS A N 1
ATOM 612 C CA . LYS A 1 86 ? 5.856 16.054 -4.526 1.00 76.88 86 LYS A CA 1
ATOM 613 C C . LYS A 1 86 ? 6.578 15.324 -3.383 1.00 76.88 86 LYS A C 1
ATOM 615 O O . LYS A 1 86 ? 5.914 15.025 -2.388 1.00 76.88 86 LYS A O 1
ATOM 620 N N . PRO A 1 87 ? 7.894 15.057 -3.486 1.00 62.34 87 PRO A N 1
ATOM 621 C CA . PRO A 1 87 ? 8.640 14.474 -2.383 1.00 62.34 87 PRO A CA 1
ATOM 622 C C . PRO A 1 87 ? 8.482 15.355 -1.142 1.00 62.34 87 PRO A C 1
ATOM 624 O O . PRO A 1 87 ? 8.688 16.569 -1.209 1.00 62.34 87 PRO A O 1
ATOM 627 N N . GLY A 1 88 ? 8.095 14.755 -0.017 1.00 61.78 88 GLY A N 1
ATOM 628 C CA . GLY A 1 88 ? 8.205 15.426 1.275 1.00 61.78 88 GLY A CA 1
ATOM 629 C C . GLY A 1 88 ? 9.676 15.731 1.595 1.00 61.78 88 GLY A C 1
ATOM 630 O O . GLY A 1 88 ? 10.570 15.130 0.992 1.00 61.78 88 GLY A O 1
ATOM 631 N N . PRO A 1 89 ? 9.959 16.651 2.531 1.00 57.78 89 PRO A N 1
ATOM 632 C CA . PRO A 1 89 ? 11.328 16.924 2.953 1.00 57.78 89 PRO A CA 1
ATOM 633 C C . PRO A 1 89 ? 12.006 15.624 3.410 1.00 57.78 89 PRO A C 1
ATOM 635 O O . PRO A 1 89 ? 11.435 14.865 4.196 1.00 57.78 89 PRO A O 1
ATOM 638 N N . SER A 1 90 ? 13.211 15.357 2.894 1.00 59.44 90 SER A N 1
ATOM 639 C CA . SER A 1 90 ? 14.010 14.202 3.314 1.00 59.44 90 SER A CA 1
ATOM 640 C C . SER A 1 90 ? 14.202 14.249 4.832 1.00 59.44 90 SER A C 1
ATOM 642 O O . SER A 1 90 ? 14.536 15.320 5.349 1.00 59.44 90 SER A O 1
ATOM 644 N N . PRO A 1 91 ? 14.029 13.131 5.561 1.00 59.25 91 PRO A N 1
ATOM 645 C CA . PRO A 1 91 ? 14.357 13.095 6.976 1.00 59.25 91 PRO A CA 1
ATOM 646 C C . PRO A 1 91 ? 15.824 13.498 7.145 1.00 59.25 91 PRO A C 1
ATOM 648 O O . PRO A 1 91 ? 16.723 12.911 6.540 1.00 59.25 91 PRO A O 1
ATOM 651 N N . ASN A 1 92 ? 16.049 14.563 7.914 1.00 59.06 92 ASN A N 1
ATOM 652 C CA . ASN A 1 92 ? 17.382 15.061 8.217 1.00 59.06 92 ASN A CA 1
ATOM 653 C C . ASN A 1 92 ? 18.137 13.968 9.003 1.00 59.06 92 ASN A C 1
ATOM 655 O O . ASN A 1 92 ? 17.618 13.523 10.033 1.00 59.06 92 ASN A O 1
ATOM 659 N N . PRO A 1 93 ? 19.340 13.531 8.583 1.00 55.75 93 PRO A N 1
ATOM 660 C CA . PRO A 1 93 ? 20.104 12.485 9.275 1.00 55.75 93 PRO A CA 1
ATOM 661 C C . PRO A 1 93 ? 20.483 12.819 10.733 1.00 55.75 93 PRO A C 1
ATOM 663 O O . PRO A 1 93 ? 21.005 11.960 11.439 1.00 55.75 93 PRO A O 1
ATOM 666 N N . ALA A 1 94 ? 20.209 14.036 11.211 1.00 57.22 94 ALA A N 1
ATOM 667 C CA . ALA A 1 94 ? 20.590 14.517 12.537 1.00 57.22 94 ALA A CA 1
ATOM 668 C C . ALA A 1 94 ? 19.689 14.072 13.716 1.00 57.22 94 ALA A C 1
ATOM 670 O O . ALA A 1 94 ? 20.090 14.261 14.861 1.00 57.22 94 ALA A O 1
ATOM 671 N N . HIS A 1 95 ? 18.505 13.482 13.497 1.00 52.03 95 HIS A N 1
ATOM 672 C CA . HIS A 1 95 ? 17.528 13.229 14.583 1.00 52.03 95 HIS A CA 1
ATOM 673 C C . HIS A 1 95 ? 17.305 11.750 14.963 1.00 52.03 95 HIS A C 1
ATOM 675 O O . HIS A 1 95 ? 16.259 11.408 15.505 1.00 52.03 95 HIS A O 1
ATOM 681 N N . SER A 1 96 ? 18.268 10.852 14.727 1.00 48.03 96 SER A N 1
ATOM 682 C CA . SER A 1 96 ? 18.137 9.425 15.095 1.00 48.03 96 SER A CA 1
ATOM 683 C C . SER A 1 96 ? 18.718 9.043 16.466 1.00 48.03 96 SER A C 1
ATOM 685 O O . SER A 1 96 ? 18.785 7.861 16.792 1.00 48.03 96 SER A O 1
ATOM 687 N N . LYS A 1 97 ? 19.128 10.009 17.300 1.00 46.03 97 LYS A N 1
ATOM 688 C CA . LYS A 1 97 ? 19.736 9.739 18.617 1.00 46.03 97 LYS A CA 1
ATOM 689 C C . LYS A 1 97 ? 19.138 10.604 19.731 1.00 46.03 97 LYS A C 1
ATOM 691 O O . LYS A 1 97 ? 19.815 11.507 20.205 1.00 46.03 97 LYS A O 1
ATOM 696 N N . SER A 1 98 ? 17.899 10.366 20.169 1.00 48.56 98 SER A N 1
ATOM 697 C CA . SER A 1 98 ? 17.418 11.024 21.404 1.00 48.56 98 SER A CA 1
ATOM 698 C C . SER A 1 98 ? 16.229 10.375 22.126 1.00 48.56 98 SER A C 1
ATOM 700 O O . SER A 1 98 ? 15.549 11.071 22.867 1.00 48.56 98 SER A O 1
ATOM 702 N N . SER A 1 99 ? 15.929 9.082 21.956 1.00 50.81 99 SER A N 1
ATOM 703 C CA . SER A 1 99 ? 14.785 8.479 22.680 1.00 50.81 99 SER A CA 1
ATOM 704 C C . SER A 1 99 ? 15.052 7.134 23.360 1.00 50.81 99 SER A C 1
ATOM 706 O O . SER A 1 99 ? 14.110 6.473 23.783 1.00 50.81 99 SER A O 1
ATOM 708 N N . GLN A 1 100 ? 16.316 6.726 23.518 1.00 52.94 100 GLN A N 1
ATOM 709 C CA . GLN A 1 100 ? 16.668 5.454 24.173 1.00 52.94 100 GLN A CA 1
ATOM 710 C C . GLN A 1 100 ? 17.446 5.578 25.496 1.00 52.94 100 GLN A C 1
ATOM 712 O O . GLN A 1 100 ? 17.907 4.559 25.996 1.00 52.94 100 GLN A O 1
ATOM 717 N N . VAL A 1 101 ? 17.572 6.767 26.103 1.00 53.88 101 VAL A N 1
ATOM 718 C CA . VAL A 1 101 ? 18.352 6.929 27.355 1.00 53.88 101 VAL A CA 1
ATOM 719 C C . VAL A 1 101 ? 17.557 7.291 28.614 1.00 53.88 101 VAL A C 1
ATOM 721 O O . VAL A 1 101 ? 18.106 7.152 29.702 1.00 53.88 101 VAL A O 1
ATOM 724 N N . ASP A 1 102 ? 16.263 7.613 28.533 1.00 48.06 102 ASP A N 1
ATOM 725 C CA . ASP A 1 102 ? 15.590 8.233 29.693 1.00 48.06 102 ASP A CA 1
ATOM 726 C C . ASP A 1 102 ? 14.755 7.284 30.570 1.00 48.06 102 ASP A C 1
ATOM 728 O O . ASP A 1 102 ? 14.219 7.717 31.584 1.00 48.06 102 ASP A O 1
ATOM 732 N N . ASN A 1 103 ? 14.660 5.985 30.252 1.00 53.62 103 ASN A N 1
ATOM 733 C CA . ASN A 1 103 ? 13.741 5.077 30.966 1.00 53.62 103 ASN A CA 1
ATOM 734 C C . ASN A 1 103 ? 14.397 3.989 31.835 1.00 53.62 103 ASN A C 1
ATOM 736 O O . ASN A 1 103 ? 13.735 3.027 32.217 1.00 53.62 103 ASN A O 1
ATOM 740 N N . ALA A 1 104 ? 15.680 4.132 32.182 1.00 54.53 104 ALA A N 1
ATOM 741 C CA . ALA A 1 104 ? 16.380 3.187 33.065 1.00 54.53 104 ALA A CA 1
ATOM 742 C C . ALA A 1 104 ? 16.536 3.671 34.525 1.00 54.53 104 ALA A C 1
ATOM 744 O O . ALA A 1 104 ? 17.109 2.954 35.339 1.00 54.53 104 ALA A O 1
ATOM 745 N N . ALA A 1 105 ? 16.028 4.858 34.882 1.00 55.91 105 ALA A N 1
ATOM 746 C CA . ALA A 1 105 ? 16.313 5.493 36.176 1.00 55.91 105 ALA A CA 1
ATOM 747 C C . ALA A 1 105 ? 15.143 5.540 37.185 1.00 55.91 105 ALA A C 1
ATOM 749 O O . ALA A 1 105 ? 15.283 6.194 38.212 1.00 55.91 105 ALA A O 1
ATOM 750 N N . SER A 1 106 ? 14.006 4.862 36.955 1.00 57.12 106 SER A N 1
ATOM 751 C CA . SER A 1 106 ? 12.846 4.929 37.878 1.00 57.12 106 SER A CA 1
ATOM 752 C C . SER A 1 106 ? 12.412 3.601 38.531 1.00 57.12 106 SER A C 1
ATOM 754 O O . SER A 1 106 ? 11.320 3.537 39.092 1.00 57.12 106 SER A O 1
ATOM 756 N N . LEU A 1 107 ? 13.235 2.545 38.500 1.00 55.38 107 LEU A N 1
ATOM 757 C CA . LEU A 1 107 ? 12.907 1.241 39.121 1.00 55.38 107 LEU A CA 1
ATOM 758 C C . LEU A 1 107 ? 13.896 0.779 40.207 1.00 55.38 107 LEU A C 1
ATOM 760 O O . LEU A 1 107 ? 13.970 -0.406 40.514 1.00 55.38 107 LEU A O 1
ATOM 764 N N . ALA A 1 108 ? 14.625 1.707 40.826 1.00 50.62 108 ALA A N 1
ATOM 765 C CA . ALA A 1 108 ? 15.356 1.442 42.064 1.00 50.62 108 ALA A CA 1
ATOM 766 C C . ALA A 1 108 ? 14.873 2.404 43.158 1.00 50.62 108 ALA A C 1
ATOM 768 O O . ALA A 1 108 ? 15.436 3.479 43.363 1.00 50.62 108 ALA A O 1
ATOM 769 N N . SER A 1 109 ? 13.784 2.036 43.827 1.00 49.81 109 SER A N 1
ATOM 770 C CA . SER A 1 109 ? 13.385 2.537 45.147 1.00 49.81 109 SER A CA 1
ATOM 771 C C . SER A 1 109 ? 12.658 1.420 45.876 1.00 49.81 109 SER A C 1
ATOM 773 O O . SER A 1 109 ? 11.793 0.789 45.229 1.00 49.81 109 SER A O 1
#

Radius of gyration: 17.43 Å; Cα contacts (8 Å, |Δi|>4): 222; chains: 1; bounding box: 32×29×63 Å

Sequence (109 aa):
MLIAHFRGPEGITIEDDVFIGPGAIILPNVTIGRGAVVTAGSVVSSSVGPMTVVQGNPARPIATCGVTLGEKTSMVHFLRSLRPSKPGPSPNPAHSKSSQVDNAASLAS

Secondary structure (DSSP, 8-state):
-------SS--EEE-TT-EE-TT-EE-SSEEE-TT-EE-TT-EE-S-B-TTEEEETTTTEEEEE-SS--STTS-HHHHHHT-EEPPPPPPPPGGGSSSSSSSSSSSS--

Solvent-accessible surface area (backbone atoms only — not comparable to full-atom values): 6529 Å² total; per-residue (Å²): 100,79,76,71,88,70,95,63,93,58,57,67,47,74,42,61,56,50,37,78,30,66,55,26,41,62,46,70,70,25,41,39,25,43,25,14,33,40,36,58,57,13,31,36,83,61,61,43,57,55,28,30,29,29,42,39,78,70,45,41,74,50,26,35,49,67,51,49,63,45,98,91,38,52,69,69,61,32,62,73,36,50,42,73,45,78,81,72,85,74,82,68,89,84,75,85,82,86,83,86,77,85,84,80,81,84,83,85,128

Foldseek 3Di:
DEPPPDPDPFAEAEDALEAEAACEYEYTNEYAAALEYEYHNEYDPHHHYHQFYWDDVPTDTFWGWQDHPDDVADPVNRVVRTGTDDDDPDPDPPPPPDDPPDPPPPPDD